Protein AF-A0A2M7FQY6-F1 (afdb_monomer_lite)

pLDDT: mean 83.49, std 8.2, range [61.5, 96.44]

InterPro domains:
  IPR032816 VTT domain [PF09335] (49-136)
  IPR032818 DedA-like [PTHR30353] (12-137)

Foldseek 3Di:
DVVVVVVVCCQQVVLVCLVVCLVPPPVCSLVVLLCLLLCCLQPPVRVNGPNVSVLVSQVVCCVVVSDPPVSNVVSSVVSNVNSPVNNVVCCVPCVVVLVPDPPRPDDPVVVVVVVVVCVVCPPVCLVVLCVDPPSVD

Organism: NCBI:txid1974536

Sequence (137 aa):
MELVRAVFDFILHIDVHLGAIIASYGVLTYGILFVIIFVETGLVFVPFLPGDSLLFAAGAFAALGSLNLWVVIPLMMLAAVLGDTVNYWIGHFFGHKLVQNPHVPINKEHIEETQRFFDKHGGKTIILARFVPIVRT

Structure (mmCIF, N/CA/C/O backbone):
data_AF-A0A2M7FQY6-F1
#
_entry.id   AF-A0A2M7FQY6-F1
#
loop_
_atom_site.group_PDB
_atom_site.id
_atom_site.type_symbol
_atom_site.label_atom_id
_atom_site.label_alt_id
_atom_site.label_comp_id
_atom_site.label_asym_id
_atom_site.label_entity_id
_atom_site.label_seq_id
_atom_site.pdbx_PDB_ins_code
_atom_site.Cartn_x
_atom_site.Cartn_y
_atom_site.Cartn_z
_atom_site.occupancy
_atom_site.B_iso_or_equiv
_atom_site.auth_seq_id
_atom_site.auth_comp_id
_atom_site.auth_asym_id
_atom_site.auth_atom_id
_atom_site.pdbx_PDB_model_num
ATOM 1 N N . MET A 1 1 ? -3.244 -28.404 -4.835 1.00 61.50 1 MET A N 1
ATOM 2 C CA . MET A 1 1 ? -2.086 -28.419 -3.914 1.00 61.50 1 MET A CA 1
ATOM 3 C C . MET A 1 1 ? -0.880 -27.724 -4.544 1.00 61.50 1 MET A C 1
ATOM 5 O O . MET A 1 1 ? -0.421 -26.760 -3.957 1.00 61.50 1 MET A O 1
ATOM 9 N N . GLU A 1 2 ? -0.443 -28.118 -5.747 1.00 72.62 2 GLU A N 1
ATOM 10 C CA . GLU A 1 2 ? 0.652 -27.466 -6.509 1.00 72.62 2 GLU A CA 1
ATOM 11 C C . GLU A 1 2 ? 0.396 -25.975 -6.809 1.00 72.62 2 GLU A C 1
ATOM 13 O O . GLU A 1 2 ? 1.196 -25.125 -6.443 1.00 72.62 2 GLU A O 1
ATOM 18 N N . LEU A 1 3 ? -0.768 -25.638 -7.386 1.00 68.69 3 LEU A N 1
ATOM 19 C CA . LEU A 1 3 ? -1.121 -24.254 -7.743 1.00 68.69 3 LEU A CA 1
ATOM 20 C C . LEU A 1 3 ? -1.160 -23.319 -6.523 1.00 68.69 3 LEU A C 1
ATOM 22 O O . LEU A 1 3 ? -0.702 -22.188 -6.589 1.00 68.69 3 LEU A O 1
ATOM 26 N N . VAL A 1 4 ? -1.693 -23.802 -5.399 1.00 71.50 4 VAL A N 1
ATOM 27 C CA . VAL A 1 4 ? -1.799 -23.011 -4.163 1.00 71.50 4 VAL A CA 1
ATOM 28 C C . VAL A 1 4 ? -0.412 -22.717 -3.600 1.00 71.50 4 VAL A C 1
ATOM 30 O O . VAL A 1 4 ? -0.157 -21.587 -3.210 1.00 71.50 4 VAL A O 1
ATOM 33 N N . ARG A 1 5 ? 0.495 -23.703 -3.612 1.00 74.00 5 ARG A N 1
ATOM 34 C CA . ARG A 1 5 ? 1.889 -23.507 -3.193 1.00 74.00 5 ARG A CA 1
ATOM 35 C C . ARG A 1 5 ? 2.629 -22.553 -4.122 1.00 74.00 5 ARG A C 1
ATOM 37 O O . ARG A 1 5 ? 3.275 -21.644 -3.632 1.00 74.00 5 ARG A O 1
ATOM 44 N N . ALA A 1 6 ? 2.457 -22.698 -5.435 1.00 68.50 6 ALA A N 1
ATOM 45 C CA . ALA A 1 6 ? 3.065 -21.801 -6.413 1.00 68.50 6 ALA A CA 1
ATOM 46 C C . ALA A 1 6 ? 2.585 -20.348 -6.252 1.00 68.50 6 ALA A C 1
ATOM 48 O O . ALA A 1 6 ? 3.388 -19.426 -6.320 1.00 68.50 6 ALA A O 1
ATOM 49 N N . VAL A 1 7 ? 1.289 -20.137 -5.994 1.00 68.00 7 VAL A N 1
ATOM 50 C CA . VAL A 1 7 ? 0.733 -18.805 -5.712 1.00 68.00 7 VAL A CA 1
ATOM 51 C C . VAL A 1 7 ? 1.268 -18.254 -4.390 1.00 68.00 7 VAL A C 1
ATOM 53 O O . VAL A 1 7 ? 1.594 -17.076 -4.317 1.00 68.00 7 VAL A O 1
ATOM 56 N N . PHE A 1 8 ? 1.394 -19.089 -3.358 1.00 73.50 8 PHE A N 1
ATOM 57 C CA . PHE A 1 8 ? 1.909 -18.667 -2.056 1.00 73.50 8 PHE A CA 1
ATOM 58 C C . PHE A 1 8 ? 3.397 -18.290 -2.118 1.00 73.50 8 PHE A C 1
ATOM 60 O O . PHE A 1 8 ? 3.773 -17.224 -1.639 1.00 73.50 8 PHE A O 1
ATOM 67 N N . ASP A 1 9 ? 4.222 -19.104 -2.780 1.00 72.69 9 ASP A N 1
ATOM 68 C CA . ASP A 1 9 ? 5.643 -18.816 -3.007 1.00 72.69 9 ASP A CA 1
ATOM 69 C C . ASP A 1 9 ? 5.827 -17.557 -3.856 1.00 72.69 9 ASP A C 1
ATOM 71 O O . ASP A 1 9 ? 6.661 -16.715 -3.523 1.00 72.69 9 ASP A O 1
ATOM 75 N N . PHE A 1 10 ? 5.016 -17.398 -4.909 1.00 70.38 10 PHE A N 1
ATOM 76 C CA . PHE A 1 10 ? 5.032 -16.212 -5.760 1.00 70.38 10 PHE A CA 1
ATOM 77 C C . PHE A 1 10 ? 4.664 -14.946 -4.987 1.00 70.38 10 PHE A C 1
ATOM 79 O O . PHE A 1 10 ? 5.320 -13.928 -5.172 1.00 70.38 10 PHE A O 1
ATOM 86 N N . ILE A 1 11 ? 3.642 -14.998 -4.123 1.00 69.50 11 ILE A N 1
ATOM 87 C CA . ILE A 1 11 ? 3.231 -13.855 -3.297 1.00 69.50 11 ILE A CA 1
ATOM 88 C C . ILE A 1 11 ? 4.321 -13.499 -2.283 1.00 69.50 11 ILE A C 1
ATOM 90 O O . ILE A 1 11 ? 4.603 -12.319 -2.101 1.00 69.50 11 ILE A O 1
ATOM 94 N N . LEU A 1 12 ? 4.948 -14.491 -1.643 1.00 69.50 12 LEU A N 1
ATOM 95 C CA . LEU A 1 12 ? 5.957 -14.250 -0.608 1.00 69.50 12 LEU A CA 1
ATOM 96 C C . LEU A 1 12 ? 7.317 -13.799 -1.154 1.00 69.50 12 LEU A C 1
ATOM 98 O O . LEU A 1 12 ? 8.013 -13.067 -0.461 1.00 69.50 12 LEU A O 1
ATOM 102 N N . HIS A 1 13 ? 7.684 -14.197 -2.375 1.00 73.50 13 HIS A N 1
ATOM 103 C CA . HIS A 1 13 ? 8.966 -13.852 -3.018 1.00 73.50 13 HIS A CA 1
ATOM 104 C C . HIS A 1 13 ? 8.779 -12.967 -4.253 1.00 7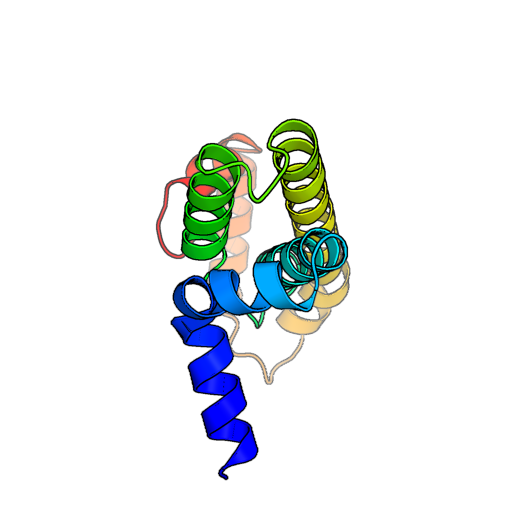3.50 13 HIS A C 1
ATOM 106 O O . HIS A 1 13 ? 9.531 -13.024 -5.233 1.00 73.50 13 HIS A O 1
ATOM 112 N N . ILE A 1 14 ? 7.718 -12.171 -4.246 1.00 70.00 14 ILE A N 1
ATOM 113 C CA . ILE A 1 14 ? 7.341 -11.341 -5.384 1.00 70.00 14 ILE A CA 1
ATOM 114 C C . ILE A 1 14 ? 8.396 -10.272 -5.706 1.00 70.00 14 ILE A C 1
ATOM 116 O O . ILE A 1 14 ? 8.499 -9.848 -6.851 1.00 70.00 14 ILE A O 1
ATOM 120 N N . ASP A 1 15 ? 9.220 -9.884 -4.732 1.00 67.44 15 ASP A N 1
ATOM 121 C CA . ASP A 1 15 ? 10.392 -9.020 -4.881 1.00 67.44 15 ASP A CA 1
ATOM 122 C C . ASP A 1 15 ? 11.471 -9.657 -5.776 1.00 67.44 15 ASP A C 1
ATOM 124 O O . ASP A 1 15 ? 12.039 -8.986 -6.640 1.00 67.44 15 ASP A O 1
ATOM 128 N N . VAL A 1 16 ? 11.688 -10.970 -5.649 1.00 71.25 16 VAL A N 1
ATOM 129 C CA . VAL A 1 16 ? 12.615 -11.746 -6.491 1.00 71.25 16 VAL A CA 1
ATOM 130 C C . VAL A 1 16 ? 12.033 -11.950 -7.891 1.00 71.25 16 VAL A C 1
ATOM 132 O O . VAL A 1 16 ? 12.742 -11.858 -8.897 1.00 71.25 16 VAL A O 1
ATOM 135 N N . HIS A 1 17 ? 10.721 -12.179 -7.981 1.00 75.94 17 HIS A N 1
ATOM 136 C CA . HIS A 1 17 ? 10.024 -12.333 -9.257 1.00 75.94 17 HIS A CA 1
ATOM 137 C C . HIS A 1 17 ? 9.790 -11.008 -9.989 1.00 75.94 17 HIS A C 1
ATOM 139 O O . HIS A 1 17 ? 9.543 -11.023 -11.197 1.00 75.94 17 HIS A O 1
ATOM 145 N N . LEU A 1 18 ? 9.922 -9.865 -9.308 1.00 75.19 18 LEU A N 1
ATOM 146 C CA . LEU A 1 18 ? 9.669 -8.548 -9.885 1.00 75.19 18 LEU A CA 1
ATOM 147 C C . LEU A 1 18 ? 10.549 -8.282 -11.111 1.00 75.19 18 LEU A C 1
ATOM 149 O O . LEU A 1 18 ? 10.060 -7.752 -12.104 1.00 75.19 18 LEU A O 1
ATOM 153 N N . GLY A 1 19 ? 11.808 -8.727 -11.097 1.00 73.56 19 GLY A N 1
ATOM 154 C CA . GLY A 1 19 ? 12.697 -8.614 -12.257 1.00 73.56 19 GLY A CA 1
ATOM 155 C C . GLY A 1 19 ? 12.181 -9.372 -13.487 1.00 73.56 19 GLY A C 1
ATOM 156 O O . GLY A 1 19 ? 12.202 -8.843 -14.599 1.00 73.56 19 GLY A O 1
ATOM 157 N N . ALA A 1 20 ? 11.646 -10.581 -13.293 1.00 76.94 20 ALA A N 1
ATOM 158 C CA . ALA A 1 20 ? 11.037 -11.365 -14.369 1.00 76.94 20 ALA A CA 1
ATOM 159 C C . ALA A 1 20 ? 9.722 -10.741 -14.860 1.00 76.94 20 ALA A C 1
ATOM 161 O O . ALA A 1 20 ? 9.436 -10.766 -16.060 1.00 76.94 20 ALA A O 1
ATOM 162 N N . ILE A 1 21 ? 8.944 -10.144 -13.948 1.00 77.88 21 ILE A N 1
ATOM 163 C CA . ILE A 1 21 ? 7.718 -9.419 -14.288 1.00 77.88 21 ILE A CA 1
ATOM 164 C C . ILE A 1 21 ? 8.061 -8.201 -15.147 1.00 77.88 21 ILE A C 1
ATOM 166 O O . ILE A 1 21 ? 7.486 -8.041 -16.217 1.00 77.88 21 ILE A O 1
ATOM 170 N N . ILE A 1 22 ? 9.044 -7.395 -14.746 1.00 80.56 22 ILE A N 1
ATOM 171 C CA . ILE A 1 22 ? 9.481 -6.220 -15.508 1.00 80.56 22 ILE A CA 1
ATOM 172 C C . ILE A 1 22 ? 9.947 -6.622 -16.910 1.00 80.56 22 ILE A C 1
ATOM 174 O O . ILE A 1 22 ? 9.517 -6.017 -17.893 1.00 80.56 22 ILE A O 1
ATOM 178 N N . ALA A 1 23 ? 10.764 -7.674 -17.010 1.00 76.75 23 ALA A N 1
ATOM 179 C CA . ALA A 1 23 ? 11.276 -8.164 -18.286 1.00 76.75 23 ALA A CA 1
ATOM 180 C C . ALA A 1 23 ? 10.174 -8.702 -19.218 1.00 76.75 23 ALA A C 1
ATOM 182 O O . ALA A 1 23 ? 10.270 -8.540 -20.432 1.00 76.75 23 ALA A O 1
ATOM 183 N N . SER A 1 24 ? 9.128 -9.325 -18.664 1.00 78.81 24 SER A N 1
ATOM 184 C CA . SER A 1 24 ? 8.064 -9.975 -19.449 1.00 78.81 24 SER A CA 1
ATOM 185 C C . SER A 1 24 ? 6.885 -9.051 -19.765 1.00 78.81 24 SER A C 1
ATOM 187 O O . SER A 1 24 ? 6.261 -9.178 -20.814 1.00 78.81 24 SER A O 1
ATOM 189 N N . TYR A 1 25 ? 6.562 -8.131 -18.855 1.00 78.25 25 TYR A N 1
ATOM 190 C CA . TYR A 1 25 ? 5.327 -7.342 -18.876 1.00 78.25 25 TYR A CA 1
ATOM 191 C C . TYR A 1 25 ? 5.563 -5.843 -19.109 1.00 78.25 25 TYR A C 1
ATOM 193 O O . TYR A 1 25 ? 4.617 -5.130 -19.454 1.00 78.25 25 TYR A O 1
ATOM 201 N N . GLY A 1 26 ? 6.796 -5.342 -18.960 1.00 82.12 26 GLY A N 1
ATOM 202 C CA . GLY A 1 26 ? 7.157 -3.954 -19.263 1.00 82.12 26 GLY A CA 1
ATOM 203 C C . GLY A 1 26 ? 6.240 -2.947 -18.563 1.00 82.12 26 GLY A C 1
ATOM 204 O O . GLY A 1 26 ? 6.203 -2.876 -17.335 1.00 82.12 26 GLY A O 1
ATOM 205 N N . VAL A 1 27 ? 5.451 -2.194 -19.339 1.00 84.31 27 VAL A N 1
ATOM 206 C CA . VAL A 1 27 ? 4.497 -1.185 -18.831 1.00 84.31 27 VAL A CA 1
ATOM 207 C C . VAL A 1 27 ? 3.400 -1.791 -17.942 1.00 84.31 27 VAL A C 1
ATOM 209 O O . VAL A 1 27 ? 2.931 -1.137 -17.013 1.00 84.31 27 VAL A O 1
ATOM 212 N N . LEU A 1 28 ? 3.005 -3.048 -18.148 1.00 87.62 28 LEU A N 1
ATOM 213 C CA . LEU A 1 28 ? 1.987 -3.686 -17.302 1.00 87.62 28 LEU A CA 1
ATOM 214 C C . LEU A 1 28 ? 2.465 -3.896 -15.855 1.00 87.62 28 LEU A C 1
ATOM 216 O O . LEU A 1 28 ? 1.635 -3.998 -14.953 1.00 87.62 28 LEU A O 1
ATOM 220 N N . THR A 1 29 ? 3.779 -3.865 -15.606 1.00 89.12 29 THR A N 1
ATOM 221 C CA . THR A 1 29 ? 4.358 -3.938 -14.253 1.00 89.12 29 THR A CA 1
ATOM 222 C C . THR A 1 29 ? 3.798 -2.851 -13.340 1.00 89.12 29 THR A C 1
ATOM 224 O O . THR A 1 29 ? 3.481 -3.128 -12.189 1.00 89.12 29 THR A O 1
ATOM 227 N N . TYR A 1 30 ? 3.598 -1.631 -13.848 1.00 89.44 30 TYR A N 1
ATOM 228 C CA . TYR A 1 30 ? 3.021 -0.536 -13.065 1.00 89.44 30 TYR A CA 1
ATOM 229 C C . TYR A 1 30 ? 1.622 -0.881 -12.538 1.00 89.44 30 TYR A C 1
ATOM 231 O O . TYR A 1 30 ? 1.319 -0.628 -11.375 1.00 89.44 30 TYR A O 1
ATOM 239 N N . GLY A 1 31 ? 0.786 -1.506 -13.373 1.00 90.25 31 GLY A N 1
ATOM 240 C CA . GLY A 1 31 ? -0.550 -1.953 -12.980 1.00 90.25 31 GLY A CA 1
ATOM 241 C C . GLY A 1 31 ? -0.509 -3.096 -11.966 1.00 90.25 31 GLY A C 1
ATOM 242 O O . GLY A 1 31 ? -1.276 -3.089 -11.009 1.00 90.25 31 GLY A O 1
ATOM 243 N N . ILE A 1 32 ? 0.420 -4.040 -12.132 1.00 88.50 32 ILE A N 1
ATOM 244 C CA . ILE A 1 32 ? 0.620 -5.145 -11.183 1.00 88.50 32 ILE A CA 1
ATOM 245 C C . ILE A 1 32 ? 1.028 -4.599 -9.809 1.00 88.50 32 ILE A C 1
ATOM 247 O O . ILE A 1 32 ? 0.399 -4.940 -8.809 1.00 88.50 32 ILE A O 1
ATOM 251 N N . LEU A 1 33 ? 2.018 -3.700 -9.767 1.00 89.69 33 LEU A N 1
ATOM 252 C CA . LEU A 1 33 ? 2.445 -3.019 -8.542 1.00 89.69 33 LEU A CA 1
ATOM 253 C C . LEU A 1 33 ? 1.280 -2.273 -7.884 1.00 89.69 33 LEU A C 1
ATOM 255 O O . LEU A 1 33 ? 1.070 -2.397 -6.682 1.00 89.69 33 LEU A O 1
ATOM 259 N N . PHE A 1 34 ? 0.493 -1.541 -8.678 1.00 92.38 34 PHE A N 1
ATOM 260 C CA . PHE A 1 34 ? -0.668 -0.809 -8.181 1.00 92.38 34 PHE A CA 1
ATOM 261 C C . PHE A 1 34 ? -1.670 -1.748 -7.506 1.00 92.38 34 PHE A C 1
ATOM 263 O O . PHE A 1 34 ? -2.086 -1.481 -6.384 1.00 92.38 34 PHE A O 1
ATOM 270 N N . VAL A 1 35 ? -2.038 -2.851 -8.166 1.00 90.50 35 VAL A N 1
ATOM 271 C CA . VAL A 1 35 ? -3.018 -3.807 -7.635 1.00 90.50 35 VAL A CA 1
ATOM 272 C C . VAL A 1 35 ? -2.518 -4.447 -6.348 1.00 90.50 35 VAL A C 1
ATOM 274 O O . VAL A 1 35 ? -3.293 -4.561 -5.408 1.00 90.50 35 VAL A O 1
ATOM 277 N N . ILE A 1 36 ? -1.243 -4.831 -6.282 1.00 88.62 36 ILE A N 1
ATOM 278 C CA . ILE A 1 36 ? -0.667 -5.444 -5.081 1.00 88.62 36 ILE A CA 1
ATOM 279 C C . ILE A 1 36 ? -0.737 -4.482 -3.893 1.00 88.62 36 ILE A C 1
ATOM 281 O O . ILE A 1 36 ? -1.334 -4.828 -2.877 1.00 88.62 36 ILE A O 1
ATOM 285 N N . ILE A 1 37 ? -0.199 -3.267 -4.044 1.00 90.12 37 ILE A N 1
ATOM 286 C CA . ILE A 1 37 ? -0.183 -2.271 -2.963 1.00 90.12 37 ILE A CA 1
ATOM 287 C C . ILE A 1 37 ? -1.606 -1.875 -2.565 1.00 90.12 37 ILE A C 1
ATOM 289 O O . ILE A 1 37 ? -1.913 -1.761 -1.379 1.00 90.12 37 ILE A O 1
ATOM 293 N N . PHE A 1 38 ? -2.500 -1.707 -3.540 1.00 91.56 38 PHE A N 1
ATOM 294 C CA . PHE A 1 38 ? -3.910 -1.421 -3.287 1.00 91.56 38 PHE A CA 1
ATOM 295 C C . PHE A 1 38 ? -4.603 -2.552 -2.517 1.00 91.56 38 PHE A C 1
ATOM 297 O O . PHE A 1 38 ? -5.391 -2.283 -1.619 1.00 91.56 38 PHE A O 1
ATOM 304 N N . VAL A 1 39 ? -4.333 -3.814 -2.855 1.00 89.38 39 VAL A N 1
ATOM 305 C CA . VAL A 1 39 ? -4.939 -4.976 -2.190 1.00 89.38 39 VAL A CA 1
ATOM 306 C C . VAL A 1 39 ? -4.437 -5.119 -0.757 1.00 89.38 39 VAL A C 1
ATOM 308 O O . VAL A 1 39 ? -5.245 -5.342 0.138 1.00 89.38 39 VAL A O 1
ATOM 311 N N . GLU A 1 40 ? -3.137 -4.963 -0.532 1.00 86.50 40 GLU A N 1
ATOM 312 C CA . GLU A 1 40 ? -2.529 -5.051 0.799 1.00 86.50 40 GLU A CA 1
ATOM 313 C C . GLU A 1 40 ? -3.017 -3.952 1.743 1.00 86.50 40 GLU A C 1
ATOM 315 O O . GLU A 1 40 ? -3.344 -4.227 2.893 1.00 86.50 40 GLU A O 1
ATOM 320 N N . THR A 1 41 ? -3.109 -2.713 1.249 1.00 86.50 41 THR A N 1
ATOM 321 C CA . THR A 1 41 ? -3.588 -1.571 2.048 1.00 86.50 41 THR A CA 1
ATOM 322 C C . THR A 1 41 ? -5.113 -1.521 2.151 1.00 86.50 41 THR A C 1
ATOM 324 O O . THR A 1 41 ? -5.659 -1.087 3.163 1.00 86.50 41 THR A O 1
ATOM 327 N N . GLY A 1 42 ? -5.824 -1.965 1.113 1.00 84.62 42 GLY A N 1
ATOM 328 C CA . GLY A 1 42 ? -7.275 -1.835 1.002 1.00 84.62 42 GLY A CA 1
ATOM 329 C C . GLY A 1 42 ? -8.088 -2.985 1.580 1.00 84.62 42 GLY A C 1
ATOM 330 O O . GLY A 1 42 ? -9.250 -2.777 1.935 1.00 84.62 42 GLY A O 1
ATOM 331 N N . LEU A 1 43 ? -7.526 -4.194 1.677 1.00 83.00 43 LEU A N 1
ATOM 332 C CA . LEU A 1 43 ? -8.244 -5.363 2.183 1.00 83.00 43 LEU A CA 1
ATOM 333 C C . LEU A 1 43 ? -7.765 -5.761 3.582 1.00 83.00 43 LEU A C 1
ATOM 335 O O . LEU A 1 43 ? -6.685 -6.317 3.752 1.00 83.00 43 LEU A O 1
ATOM 339 N N . VAL A 1 44 ? -8.661 -5.617 4.564 1.00 71.31 44 VAL A N 1
ATOM 340 C CA . VAL A 1 44 ? -8.454 -5.958 5.990 1.00 71.31 44 VAL A CA 1
ATOM 341 C C . VAL A 1 44 ? -7.857 -7.360 6.217 1.00 71.31 44 VAL A C 1
ATOM 343 O O . VAL A 1 44 ? -7.114 -7.579 7.168 1.00 71.31 44 VAL A O 1
ATOM 346 N N . PHE A 1 45 ? -8.180 -8.335 5.361 1.00 69.44 45 PHE A N 1
ATOM 347 C CA . PHE A 1 45 ? -7.797 -9.742 5.549 1.00 69.44 45 PHE A CA 1
ATOM 348 C C . PHE A 1 45 ? -6.528 -10.163 4.803 1.00 69.44 45 PHE A C 1
ATOM 350 O O . PHE A 1 45 ? -6.155 -11.336 4.865 1.00 69.44 45 PHE A O 1
ATOM 357 N N . VAL A 1 46 ? -5.874 -9.247 4.083 1.00 74.69 46 VAL A N 1
ATOM 358 C CA . VAL A 1 46 ? -4.739 -9.578 3.210 1.00 74.69 46 VAL A CA 1
ATOM 359 C C . VAL A 1 46 ? -3.433 -8.847 3.595 1.00 74.69 46 VAL A C 1
ATOM 361 O O . VAL A 1 46 ? -2.699 -8.424 2.705 1.00 74.69 46 VAL A O 1
ATOM 364 N N . PRO A 1 47 ? -3.056 -8.744 4.892 1.00 68.69 47 PRO A N 1
ATOM 365 C CA . PRO A 1 47 ? -1.828 -8.052 5.312 1.00 68.69 47 PRO A CA 1
ATOM 366 C C . PRO A 1 47 ? -0.541 -8.856 5.042 1.00 68.69 47 PRO A C 1
ATOM 368 O O . PRO A 1 47 ? 0.533 -8.487 5.503 1.00 68.69 47 PRO A O 1
ATOM 371 N N . PHE A 1 48 ? -0.641 -10.008 4.374 1.00 71.88 48 PHE A N 1
ATOM 372 C CA . PHE A 1 48 ? 0.485 -10.913 4.128 1.00 71.88 48 PHE A CA 1
ATOM 373 C C . PHE A 1 48 ? 1.207 -10.643 2.801 1.00 71.88 48 PHE A C 1
ATOM 375 O O . PHE A 1 48 ? 2.198 -11.314 2.513 1.00 71.88 48 PHE A O 1
ATOM 382 N N . LEU A 1 49 ? 0.711 -9.713 1.975 1.00 79.81 49 LEU A N 1
ATOM 383 C CA . LEU A 1 49 ? 1.421 -9.296 0.766 1.00 79.81 49 LEU A CA 1
ATOM 384 C C . LEU A 1 49 ? 2.644 -8.449 1.165 1.00 79.81 49 LEU A C 1
ATOM 386 O O . LEU A 1 49 ? 2.529 -7.618 2.059 1.00 79.81 49 LEU A O 1
ATOM 390 N N . PRO A 1 50 ? 3.820 -8.655 0.548 1.00 80.00 50 PRO A N 1
ATOM 391 C CA . PRO A 1 50 ? 5.048 -7.964 0.935 1.00 80.00 50 PRO A CA 1
ATOM 392 C C . PRO A 1 50 ? 5.207 -6.616 0.203 1.00 80.00 50 PRO A C 1
ATOM 394 O O . PRO A 1 50 ? 6.151 -6.425 -0.570 1.00 80.00 50 PRO A O 1
ATOM 397 N N . GLY A 1 51 ? 4.299 -5.665 0.423 1.00 83.94 51 GLY A N 1
ATOM 398 C CA . GLY A 1 51 ? 4.288 -4.368 -0.266 1.00 83.94 51 GLY A CA 1
ATOM 399 C C . GLY A 1 51 ? 5.476 -3.492 0.049 1.00 83.94 51 GLY A C 1
ATOM 400 O O . GLY A 1 51 ? 6.052 -2.900 -0.861 1.00 83.94 51 GLY A O 1
ATOM 401 N N . ASP A 1 52 ? 5.894 -3.454 1.314 1.00 84.25 52 ASP A N 1
ATOM 402 C CA . ASP A 1 52 ? 7.087 -2.718 1.744 1.00 84.25 52 ASP A CA 1
ATOM 403 C C . ASP A 1 52 ? 8.331 -3.173 0.948 1.00 84.25 52 ASP A C 1
ATOM 405 O O . ASP A 1 52 ? 9.067 -2.354 0.386 1.00 84.25 52 ASP A O 1
ATOM 409 N N . SER A 1 53 ? 8.532 -4.491 0.825 1.00 86.31 53 SER A N 1
ATOM 410 C CA . SER A 1 53 ? 9.627 -5.071 0.036 1.00 86.31 53 SER A CA 1
ATOM 411 C C . SER A 1 53 ? 9.467 -4.803 -1.463 1.00 86.31 53 SER A C 1
ATOM 413 O O . SER A 1 53 ? 10.450 -4.528 -2.150 1.00 86.31 53 SER A O 1
ATOM 415 N N . LEU A 1 54 ? 8.237 -4.829 -1.983 1.00 87.62 54 LEU A N 1
ATOM 416 C CA . LEU A 1 54 ? 7.930 -4.501 -3.378 1.00 87.62 54 LEU A CA 1
ATOM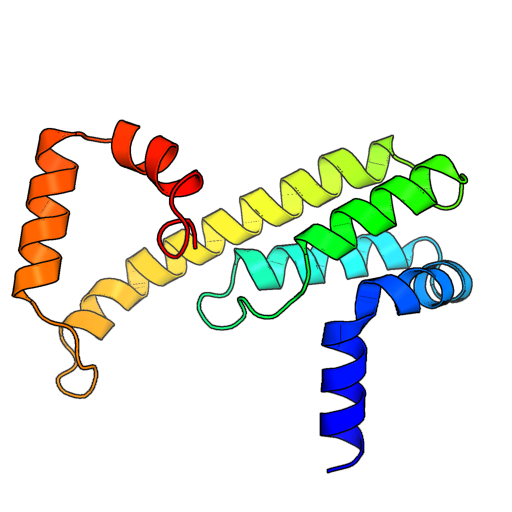 417 C C . LEU A 1 54 ? 8.230 -3.050 -3.730 1.00 87.62 54 LEU A C 1
ATOM 419 O O . LEU A 1 54 ? 8.788 -2.790 -4.793 1.00 87.62 54 LEU A O 1
ATOM 423 N N . LEU A 1 55 ? 7.886 -2.107 -2.853 1.00 89.75 55 LEU A N 1
ATOM 424 C CA . LEU A 1 55 ? 8.207 -0.693 -3.022 1.00 89.75 55 LEU A CA 1
ATOM 425 C C . LEU A 1 55 ? 9.723 -0.487 -3.037 1.00 89.75 55 LEU A C 1
ATOM 427 O O . LEU A 1 55 ? 10.236 0.249 -3.884 1.00 89.75 55 LEU A O 1
ATOM 431 N N . PHE A 1 56 ? 10.446 -1.184 -2.155 1.00 89.12 56 PHE A N 1
ATOM 432 C CA . PHE A 1 56 ? 11.907 -1.173 -2.146 1.00 89.12 56 PHE A CA 1
ATOM 433 C C . PHE A 1 56 ? 12.490 -1.724 -3.457 1.00 89.12 56 PHE A C 1
ATOM 435 O O . PHE A 1 56 ? 13.320 -1.069 -4.093 1.00 89.12 56 PHE A O 1
ATOM 442 N N . ALA A 1 57 ? 12.012 -2.885 -3.910 1.00 89.19 57 ALA A N 1
ATOM 443 C CA . ALA A 1 57 ? 12.444 -3.499 -5.160 1.00 89.19 57 ALA A CA 1
ATOM 444 C C . ALA A 1 57 ? 12.108 -2.617 -6.378 1.00 89.19 57 ALA A C 1
ATOM 446 O O . ALA A 1 57 ? 12.962 -2.399 -7.237 1.00 89.19 57 ALA A O 1
ATOM 447 N N . ALA A 1 58 ? 10.908 -2.033 -6.436 1.00 89.69 58 ALA A N 1
ATOM 448 C CA . ALA A 1 58 ? 10.503 -1.106 -7.491 1.00 89.69 58 ALA A CA 1
ATOM 449 C C . ALA A 1 58 ? 11.406 0.138 -7.538 1.00 89.69 58 ALA A C 1
ATOM 451 O O . ALA A 1 58 ? 11.784 0.579 -8.624 1.00 89.69 58 ALA A O 1
ATOM 452 N N . GLY A 1 59 ? 11.807 0.668 -6.378 1.00 90.06 59 GLY A N 1
ATOM 453 C CA . GLY A 1 59 ? 12.793 1.746 -6.279 1.00 90.06 59 GLY A CA 1
ATOM 454 C C . GLY A 1 59 ? 14.170 1.343 -6.814 1.00 90.06 59 GLY A C 1
ATOM 455 O O . GLY A 1 59 ? 14.772 2.090 -7.588 1.00 90.06 59 GLY A O 1
ATOM 456 N N . ALA A 1 60 ? 14.645 0.141 -6.478 1.00 90.12 60 ALA A N 1
ATOM 457 C CA . ALA A 1 60 ? 15.905 -0.393 -6.994 1.00 90.12 60 ALA A CA 1
ATOM 458 C C . ALA A 1 60 ? 15.875 -0.562 -8.525 1.00 90.12 60 ALA A C 1
ATOM 460 O O . ALA A 1 60 ? 16.783 -0.106 -9.220 1.00 90.12 60 ALA A O 1
ATOM 461 N N . PHE A 1 61 ? 14.803 -1.134 -9.080 1.00 89.19 61 PHE A N 1
ATOM 462 C CA . PHE A 1 61 ? 14.636 -1.268 -10.531 1.00 89.19 61 PHE A CA 1
ATOM 463 C C . PHE A 1 61 ? 14.455 0.076 -11.244 1.00 89.19 61 PHE A C 1
ATOM 465 O O . PHE A 1 61 ? 14.887 0.223 -12.390 1.00 89.19 61 PHE A O 1
ATOM 472 N N . ALA A 1 62 ? 13.865 1.072 -10.579 1.00 90.50 62 ALA A N 1
ATOM 473 C CA . ALA A 1 62 ? 13.806 2.429 -11.107 1.00 90.50 62 ALA A CA 1
ATOM 474 C C . ALA A 1 62 ? 15.202 3.067 -11.194 1.00 90.50 62 ALA A C 1
ATOM 476 O O . ALA A 1 62 ? 15.529 3.688 -12.203 1.00 90.50 62 ALA A O 1
ATOM 477 N N . ALA A 1 63 ? 16.059 2.849 -10.191 1.00 89.75 63 ALA A N 1
ATOM 478 C CA . ALA A 1 63 ? 17.452 3.300 -10.221 1.00 89.75 63 ALA A CA 1
ATOM 479 C C . ALA A 1 63 ? 18.277 2.618 -11.331 1.00 89.75 63 ALA A C 1
ATOM 481 O O . ALA A 1 63 ? 19.160 3.243 -11.913 1.00 89.75 63 ALA A O 1
ATOM 482 N N . LEU A 1 64 ? 17.952 1.365 -11.672 1.00 89.00 64 LEU A N 1
ATOM 483 C CA . LEU A 1 64 ? 18.547 0.625 -12.795 1.00 89.00 64 LEU A CA 1
ATOM 484 C C . LEU A 1 64 ? 17.990 1.039 -14.173 1.00 89.00 64 LEU A C 1
ATOM 486 O O . LEU A 1 64 ? 18.378 0.465 -15.188 1.00 89.00 64 LEU A O 1
ATOM 490 N N . GLY A 1 65 ? 17.061 1.999 -14.233 1.00 86.44 65 GLY A N 1
ATOM 491 C CA . GLY A 1 65 ? 16.438 2.465 -15.477 1.00 86.44 65 GLY A CA 1
ATOM 492 C C . GLY A 1 65 ? 15.378 1.521 -16.053 1.00 86.44 65 GLY A C 1
ATOM 493 O O . GLY A 1 65 ? 14.879 1.759 -17.149 1.00 86.44 65 GLY A O 1
ATOM 494 N N . SER A 1 66 ? 15.011 0.462 -15.327 1.00 86.88 66 SER A N 1
ATOM 495 C CA . SER A 1 66 ? 13.985 -0.500 -15.757 1.00 86.88 66 SER A CA 1
ATOM 496 C C . SER A 1 66 ? 12.560 -0.005 -15.479 1.00 86.88 66 SER A C 1
ATOM 498 O O . SER A 1 66 ? 11.614 -0.425 -16.141 1.00 86.88 66 SER A O 1
ATOM 500 N N . LEU A 1 67 ? 12.403 0.912 -14.517 1.00 88.31 67 LEU A N 1
ATOM 501 C CA . LEU A 1 67 ? 11.152 1.603 -14.207 1.00 88.31 67 LEU A CA 1
ATOM 502 C C . LEU A 1 67 ? 11.372 3.120 -14.179 1.00 88.31 67 LEU A C 1
ATOM 504 O O . LEU A 1 67 ? 12.447 3.614 -13.854 1.00 88.31 67 LEU A O 1
ATOM 508 N N . ASN A 1 68 ? 10.331 3.881 -14.497 1.00 90.69 68 ASN A N 1
ATOM 509 C CA . ASN A 1 68 ? 10.348 5.330 -14.425 1.00 90.69 68 ASN A CA 1
ATOM 510 C C . ASN A 1 68 ? 9.875 5.768 -13.039 1.00 90.69 68 ASN A C 1
ATOM 512 O O . ASN A 1 68 ? 8.690 5.671 -12.713 1.00 90.69 68 ASN A O 1
ATOM 516 N N . LEU A 1 69 ? 10.804 6.292 -12.243 1.00 91.75 69 LEU A N 1
ATOM 517 C CA . LEU A 1 69 ? 10.538 6.762 -10.887 1.00 91.75 69 LEU A CA 1
ATOM 518 C C . LEU A 1 69 ? 9.414 7.812 -10.826 1.00 91.75 69 LEU A C 1
ATOM 520 O O . LEU A 1 69 ? 8.589 7.776 -9.915 1.00 91.75 69 LEU A O 1
ATOM 524 N N . TRP A 1 70 ? 9.330 8.695 -11.826 1.00 93.31 70 TRP A N 1
ATOM 525 C CA . TRP A 1 70 ? 8.293 9.729 -11.921 1.00 93.31 70 TRP A CA 1
ATOM 526 C C . TRP A 1 70 ? 6.890 9.162 -12.138 1.00 93.31 70 TRP A C 1
ATOM 528 O O . TRP A 1 70 ? 5.912 9.859 -11.892 1.00 93.31 70 TRP A O 1
ATOM 538 N N . VAL A 1 7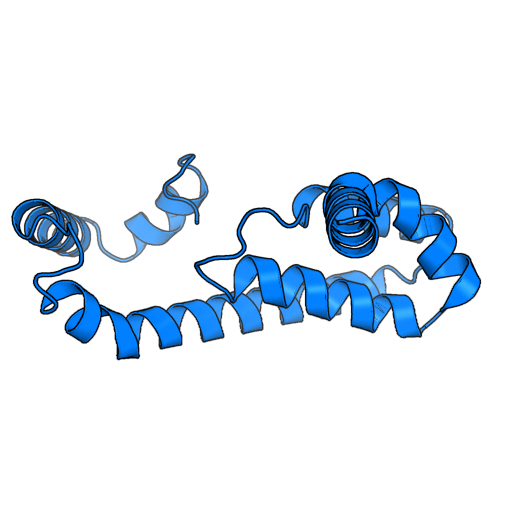1 ? 6.786 7.908 -12.586 1.00 93.25 71 VAL A N 1
ATOM 539 C CA . VAL A 1 71 ? 5.521 7.175 -12.704 1.00 93.25 71 VAL A CA 1
ATOM 540 C C . VAL A 1 71 ? 5.268 6.347 -11.449 1.00 93.25 71 VAL A C 1
ATOM 542 O O . VAL A 1 71 ? 4.163 6.384 -10.917 1.00 93.25 71 VAL A O 1
ATOM 545 N N . VAL A 1 72 ? 6.285 5.635 -10.945 1.00 92.19 72 VAL A N 1
ATOM 546 C CA . VAL A 1 72 ? 6.148 4.775 -9.756 1.00 92.19 72 VAL A CA 1
ATOM 547 C C . VAL A 1 72 ? 5.667 5.577 -8.550 1.00 92.19 72 VAL A C 1
ATOM 549 O O . VAL A 1 72 ? 4.691 5.180 -7.926 1.00 92.19 72 VAL A O 1
ATOM 552 N N . ILE A 1 73 ? 6.295 6.717 -8.239 1.00 93.62 73 ILE A N 1
ATOM 553 C CA . ILE A 1 73 ? 5.958 7.511 -7.046 1.00 93.62 73 ILE A CA 1
ATOM 554 C C . ILE A 1 73 ? 4.466 7.891 -7.002 1.00 93.62 73 ILE A C 1
ATOM 556 O O . ILE A 1 73 ? 3.781 7.461 -6.070 1.00 93.62 73 ILE A O 1
ATOM 560 N N . PRO A 1 74 ? 3.918 8.652 -7.972 1.00 95.62 74 PRO A N 1
ATOM 561 C CA . PRO A 1 74 ? 2.516 9.057 -7.911 1.00 95.62 74 PRO A CA 1
ATOM 562 C C . PRO A 1 74 ? 1.562 7.865 -8.005 1.00 95.62 74 PRO A C 1
ATOM 564 O O . PRO A 1 74 ? 0.503 7.889 -7.382 1.00 95.62 74 PRO A O 1
ATOM 567 N N . LEU A 1 75 ? 1.930 6.809 -8.736 1.00 94.81 75 LEU A N 1
ATOM 568 C CA . LEU A 1 75 ? 1.093 5.622 -8.869 1.00 94.81 75 LEU A CA 1
ATOM 569 C C . LEU A 1 75 ? 0.978 4.843 -7.554 1.00 94.81 75 LEU A C 1
ATOM 571 O O . LEU A 1 75 ? -0.121 4.435 -7.188 1.00 94.81 75 LEU A O 1
ATOM 575 N N . MET A 1 76 ? 2.085 4.657 -6.832 1.00 94.12 76 MET A N 1
ATOM 576 C CA . MET A 1 76 ? 2.081 3.971 -5.536 1.00 94.12 76 MET A CA 1
ATOM 577 C C . MET A 1 76 ? 1.373 4.805 -4.467 1.00 94.12 76 MET A C 1
ATOM 579 O O . MET A 1 76 ? 0.606 4.260 -3.678 1.00 94.12 76 MET A O 1
ATOM 583 N N . MET A 1 77 ? 1.551 6.132 -4.482 1.00 94.50 77 MET A N 1
ATOM 584 C CA . MET A 1 77 ? 0.785 7.029 -3.610 1.00 94.50 77 MET A CA 1
ATOM 585 C C . MET A 1 77 ? -0.718 6.914 -3.874 1.00 94.50 77 MET A C 1
ATOM 587 O O . MET A 1 77 ? -1.501 6.825 -2.932 1.00 94.50 77 MET A O 1
ATOM 591 N N . LEU A 1 78 ? -1.126 6.881 -5.145 1.00 96.44 78 LEU A N 1
ATOM 592 C CA . LEU A 1 78 ? -2.528 6.716 -5.516 1.00 96.44 78 LEU A CA 1
ATOM 593 C C . LEU A 1 78 ? -3.073 5.355 -5.064 1.00 96.44 78 LEU A C 1
ATOM 595 O O . LEU A 1 78 ? -4.169 5.304 -4.512 1.00 96.44 78 LEU A O 1
ATOM 599 N N . ALA A 1 79 ? -2.308 4.275 -5.255 1.00 94.06 79 ALA A N 1
ATOM 600 C CA . ALA A 1 79 ? -2.678 2.935 -4.801 1.00 94.06 79 ALA A CA 1
ATOM 601 C C . ALA A 1 79 ? -2.929 2.905 -3.289 1.00 94.06 79 ALA A C 1
ATOM 603 O O . ALA A 1 79 ? -3.984 2.446 -2.860 1.00 94.06 79 ALA A O 1
ATOM 604 N N . ALA A 1 80 ? -2.003 3.461 -2.502 1.00 91.50 80 ALA A N 1
ATOM 605 C CA . ALA A 1 80 ? -2.101 3.501 -1.046 1.00 91.50 80 ALA A CA 1
ATOM 606 C C . ALA A 1 80 ? -3.281 4.356 -0.561 1.00 91.50 80 ALA A C 1
ATOM 608 O O . ALA A 1 80 ? -4.040 3.928 0.300 1.00 91.50 80 ALA A O 1
ATOM 609 N N . VAL A 1 81 ? -3.491 5.546 -1.139 1.00 93.69 81 VAL A N 1
ATOM 610 C CA . VAL A 1 81 ? -4.613 6.422 -0.754 1.00 93.69 81 VAL A CA 1
ATOM 611 C C . VAL A 1 81 ? -5.959 5.780 -1.088 1.00 93.69 81 VAL A C 1
ATOM 613 O O . VAL A 1 81 ? -6.892 5.844 -0.285 1.00 93.69 81 VAL A O 1
ATOM 616 N N . LEU A 1 82 ? -6.080 5.159 -2.263 1.00 95.31 82 LEU A N 1
ATOM 617 C CA . LEU A 1 82 ? -7.303 4.459 -2.650 1.00 95.31 82 LEU A CA 1
ATOM 618 C C . LEU A 1 82 ? -7.534 3.216 -1.789 1.00 95.31 82 LEU A C 1
ATOM 620 O O . LEU A 1 82 ? -8.673 2.978 -1.391 1.00 95.31 82 LEU A O 1
ATOM 624 N N . GLY A 1 83 ?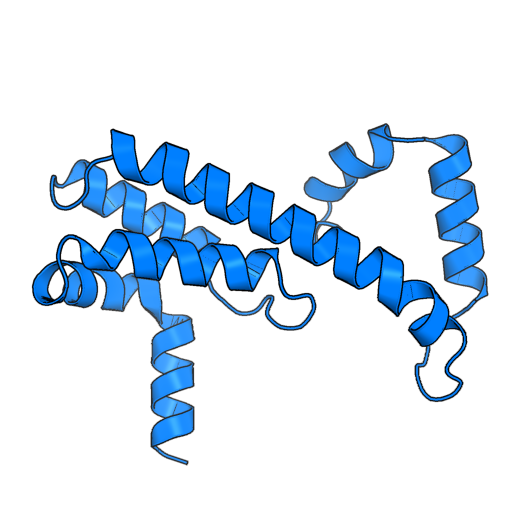 -6.476 2.470 -1.468 1.00 91.69 83 GLY A N 1
ATOM 625 C CA . GLY A 1 83 ? -6.523 1.338 -0.548 1.00 91.69 83 GLY A CA 1
ATOM 626 C C . GLY A 1 83 ? -7.019 1.764 0.831 1.00 91.69 83 GLY A C 1
ATOM 627 O O . GLY A 1 83 ? -8.080 1.312 1.253 1.00 91.69 83 GLY A O 1
ATOM 628 N N . ASP A 1 84 ? -6.356 2.730 1.473 1.00 90.00 84 ASP A N 1
ATOM 629 C CA . ASP A 1 84 ? -6.756 3.286 2.777 1.00 90.00 84 ASP A CA 1
ATOM 630 C C . ASP A 1 84 ? -8.217 3.772 2.771 1.00 90.00 84 ASP A C 1
ATOM 632 O O . ASP A 1 84 ? -8.967 3.563 3.728 1.00 90.00 84 ASP A O 1
ATOM 636 N N . THR A 1 85 ? -8.654 4.395 1.671 1.00 92.25 85 THR A N 1
ATOM 637 C CA . THR A 1 85 ? -10.038 4.861 1.512 1.00 92.25 85 THR A CA 1
ATOM 638 C C . THR A 1 85 ? -11.018 3.688 1.478 1.00 92.25 85 THR A C 1
ATOM 640 O O . THR A 1 85 ? -12.039 3.716 2.164 1.00 92.25 85 THR A O 1
ATOM 643 N N . VAL A 1 86 ? -10.725 2.644 0.701 1.00 92.06 86 VAL A N 1
ATOM 644 C CA . VAL A 1 86 ? -11.556 1.433 0.638 1.00 92.06 86 VAL A CA 1
ATOM 645 C C . VAL A 1 86 ? -11.585 0.728 1.991 1.00 92.06 86 VAL A C 1
ATOM 647 O O . VAL A 1 86 ? -12.668 0.369 2.454 1.00 92.06 86 VAL A O 1
ATOM 650 N N . ASN A 1 87 ? -10.439 0.615 2.660 1.00 89.56 87 ASN A N 1
ATOM 651 C CA . ASN A 1 87 ? -10.329 0.034 3.992 1.00 89.56 87 ASN A CA 1
ATOM 652 C C . ASN A 1 87 ? -11.215 0.784 5.004 1.00 89.56 87 ASN A C 1
ATOM 654 O O . ASN A 1 87 ? -12.013 0.175 5.722 1.00 89.56 87 ASN A O 1
ATOM 658 N N . TYR A 1 88 ? -11.173 2.121 4.987 1.00 89.19 88 TYR A N 1
ATOM 659 C CA . TYR A 1 88 ? -12.043 2.960 5.812 1.00 89.19 88 TYR A CA 1
ATOM 660 C C . TYR A 1 88 ? -13.526 2.678 5.560 1.00 89.19 88 TYR A C 1
ATOM 662 O O . TYR A 1 88 ? -14.291 2.487 6.506 1.00 89.19 88 TYR A O 1
ATOM 670 N N . TRP A 1 89 ? -13.948 2.623 4.295 1.00 90.44 89 TRP A N 1
ATOM 671 C CA . TRP A 1 89 ? -15.348 2.367 3.961 1.00 90.44 89 TRP A CA 1
ATOM 672 C C . TRP A 1 89 ? -15.795 0.961 4.361 1.00 90.44 89 TRP A C 1
ATOM 674 O O . TRP A 1 89 ? -16.913 0.799 4.854 1.00 90.44 89 TRP A O 1
ATOM 684 N N . ILE A 1 90 ? -14.930 -0.046 4.218 1.00 88.12 90 ILE A N 1
ATOM 685 C CA . ILE A 1 90 ? -15.199 -1.399 4.715 1.00 88.12 90 ILE A CA 1
ATOM 686 C C . ILE A 1 90 ? -15.438 -1.348 6.230 1.00 88.12 90 ILE A C 1
ATOM 688 O O . ILE A 1 90 ? -16.472 -1.826 6.700 1.00 88.12 90 ILE A O 1
ATOM 692 N N . GLY A 1 91 ? -14.553 -0.704 6.993 1.00 86.44 91 GLY A N 1
ATOM 693 C CA . GLY A 1 91 ? -14.730 -0.518 8.435 1.00 86.44 91 GLY A CA 1
ATOM 694 C C . GLY A 1 91 ? -16.006 0.253 8.793 1.00 86.44 91 GLY A C 1
ATOM 695 O O . GLY A 1 91 ? -16.739 -0.145 9.697 1.00 86.44 91 GLY A O 1
ATOM 696 N N . HIS A 1 92 ? -16.329 1.310 8.047 1.00 86.81 92 HIS A N 1
ATOM 697 C CA . HIS A 1 92 ? -17.507 2.145 8.277 1.00 86.81 92 HIS A CA 1
ATOM 698 C C . HIS A 1 92 ? -18.824 1.381 8.069 1.00 86.81 92 HIS A C 1
ATOM 700 O O . HIS A 1 92 ? -19.723 1.449 8.908 1.00 86.81 92 HIS A O 1
ATOM 706 N N . PHE A 1 93 ? -18.943 0.621 6.976 1.00 86.44 93 PHE A N 1
ATOM 707 C CA . PHE A 1 93 ? -20.177 -0.101 6.652 1.00 86.44 93 PHE A CA 1
ATOM 708 C C . PHE A 1 93 ? -20.314 -1.434 7.391 1.00 86.44 93 PHE A C 1
ATOM 710 O O . PHE A 1 93 ? -21.418 -1.804 7.803 1.00 86.44 93 PHE A O 1
ATOM 717 N N . PHE A 1 94 ? -19.217 -2.178 7.552 1.00 84.50 94 PHE A N 1
ATOM 718 C CA . PHE A 1 94 ? -19.247 -3.512 8.153 1.00 84.50 94 PHE A CA 1
ATOM 719 C C . PHE A 1 94 ? -18.953 -3.503 9.654 1.00 84.50 94 PHE A C 1
ATOM 721 O O . PHE A 1 94 ? -19.375 -4.435 10.337 1.00 84.50 94 PHE A O 1
ATOM 728 N N . GLY A 1 95 ? -18.321 -2.457 10.195 1.00 79.50 95 GLY A N 1
ATOM 729 C CA . GLY A 1 95 ? -17.905 -2.392 11.598 1.00 79.50 95 GLY A CA 1
ATOM 730 C C . GLY A 1 95 ? -19.059 -2.600 12.575 1.00 79.50 95 GLY A C 1
ATOM 731 O O . GLY A 1 95 ? -18.986 -3.470 13.440 1.00 79.50 95 GLY A O 1
ATOM 732 N N . HIS A 1 96 ? -20.180 -1.894 12.395 1.00 77.75 96 HIS A N 1
ATOM 733 C CA . HIS A 1 96 ? -21.324 -2.046 13.300 1.00 77.75 96 HIS A CA 1
ATOM 734 C C . HIS A 1 96 ? -21.967 -3.440 13.213 1.00 77.75 96 HIS A C 1
ATOM 736 O O . HIS A 1 96 ? -22.324 -4.024 14.235 1.00 77.75 96 HIS A O 1
ATOM 742 N N . LYS A 1 97 ? -22.056 -4.014 12.004 1.00 79.00 97 LYS A N 1
ATOM 743 C CA . LYS A 1 97 ? -22.573 -5.378 11.803 1.00 79.00 97 LYS A CA 1
ATOM 744 C C . LYS A 1 97 ? -21.664 -6.434 12.427 1.00 79.00 97 LYS A C 1
ATOM 746 O O . LYS A 1 97 ? -22.167 -7.419 12.956 1.00 79.00 97 LYS A O 1
ATOM 751 N N . LEU A 1 98 ? -20.347 -6.233 12.378 1.00 76.94 98 LEU A N 1
ATOM 752 C CA . LEU A 1 98 ? -19.369 -7.154 12.950 1.00 76.94 98 LEU A CA 1
ATOM 753 C C . LEU A 1 98 ? -19.435 -7.152 14.484 1.00 76.94 98 LEU A C 1
ATOM 755 O O . LEU A 1 98 ? -19.447 -8.215 15.091 1.00 76.94 98 LEU A O 1
ATOM 759 N N . VAL A 1 99 ? -19.570 -5.969 15.094 1.00 78.12 99 VAL A N 1
ATOM 760 C CA . VAL A 1 99 ? -19.694 -5.789 16.555 1.00 78.12 99 VAL A CA 1
ATOM 761 C C . VAL A 1 99 ? -21.006 -6.352 17.109 1.00 78.12 99 VAL A C 1
ATOM 763 O O . VAL A 1 99 ? -21.049 -6.842 18.236 1.00 78.12 99 VAL A O 1
ATOM 766 N N . GLN A 1 100 ? -22.090 -6.287 16.336 1.00 78.00 100 GLN A N 1
ATOM 767 C CA . GLN A 1 100 ? -23.380 -6.857 16.733 1.00 78.00 100 GLN A CA 1
ATOM 768 C C . GLN A 1 100 ? -23.465 -8.375 16.535 1.00 78.00 100 GLN A C 1
ATOM 770 O O . GLN A 1 100 ? -24.375 -9.000 17.078 1.00 78.00 100 GLN A O 1
ATOM 775 N N . ASN A 1 101 ? -22.558 -8.975 15.759 1.00 77.44 101 ASN A N 1
ATOM 776 C CA . ASN A 1 101 ? -22.610 -10.394 15.441 1.00 77.44 101 ASN A CA 1
ATOM 777 C C . ASN A 1 101 ? -22.072 -11.240 16.615 1.00 77.44 101 ASN A C 1
ATOM 779 O O . ASN A 1 101 ? -20.875 -11.188 16.894 1.00 77.44 101 ASN A O 1
ATOM 783 N N . PRO A 1 102 ? -22.905 -12.075 17.268 1.00 70.88 102 PRO A N 1
ATOM 784 C CA . PRO A 1 102 ? -22.484 -12.888 18.412 1.00 70.88 102 PRO A CA 1
ATOM 785 C C . PRO A 1 102 ? -21.457 -13.976 18.059 1.00 70.88 102 PRO A C 1
ATOM 787 O O . PRO A 1 102 ? -20.858 -14.559 18.958 1.00 70.88 102 PRO A O 1
ATOM 790 N N . HIS A 1 103 ? -21.239 -14.258 16.771 1.00 76.56 103 HIS A N 1
ATOM 791 C CA . HIS A 1 103 ? -20.231 -15.217 16.313 1.00 76.56 103 HIS A CA 1
ATOM 792 C C . HIS A 1 103 ? -18.819 -14.632 16.193 1.00 76.56 103 HIS A C 1
ATOM 794 O O . HIS A 1 103 ? -17.872 -15.395 16.012 1.00 76.56 103 HIS A O 1
ATOM 800 N N . VAL A 1 104 ? -18.657 -13.307 16.277 1.00 74.38 104 VAL A N 1
ATOM 801 C CA . VAL A 1 104 ? -17.336 -12.670 16.231 1.00 74.38 104 VAL A CA 1
ATOM 802 C C . VAL A 1 104 ? -16.918 -12.333 17.665 1.00 74.38 104 VAL A C 1
ATOM 804 O O . VAL A 1 104 ? -17.653 -11.623 18.351 1.00 74.38 104 VAL A O 1
ATOM 807 N N . PRO A 1 105 ? -15.764 -12.825 18.154 1.00 73.50 105 PRO A N 1
ATOM 808 C CA . PRO A 1 105 ? -15.329 -12.626 19.535 1.00 73.50 105 PRO A CA 1
ATOM 809 C C . PRO A 1 105 ? -14.778 -11.206 19.745 1.00 73.50 105 PRO A C 1
ATOM 811 O O . PRO A 1 105 ? -13.585 -11.013 19.964 1.00 73.50 105 PRO A O 1
ATOM 814 N N . ILE A 1 106 ? -15.641 -10.193 19.649 1.00 78.38 106 ILE A N 1
ATOM 815 C CA . ILE A 1 106 ? -15.275 -8.795 19.890 1.00 78.38 106 ILE A CA 1
ATOM 816 C C . ILE A 1 106 ? -15.691 -8.414 21.310 1.00 78.38 106 ILE A C 1
ATOM 818 O O . ILE A 1 106 ? -16.875 -8.438 21.651 1.00 78.38 106 ILE A O 1
ATOM 822 N N . ASN A 1 107 ? -14.717 -8.040 22.143 1.00 79.75 107 ASN A N 1
ATOM 823 C CA . ASN A 1 107 ? -14.999 -7.548 23.486 1.00 79.75 107 ASN A CA 1
ATOM 824 C C . ASN A 1 107 ? -15.546 -6.115 23.413 1.00 79.75 107 ASN A C 1
ATOM 826 O O . ASN A 1 107 ? -14.836 -5.194 23.009 1.00 79.75 107 ASN A O 1
ATOM 830 N N . LYS A 1 108 ? -16.807 -5.924 23.813 1.00 81.25 108 LYS A N 1
ATOM 831 C CA . LYS A 1 108 ? -17.466 -4.608 23.813 1.00 81.25 108 LYS A CA 1
ATOM 832 C C . LYS A 1 108 ? -16.743 -3.600 24.706 1.00 81.25 108 LYS A C 1
ATOM 834 O O . LYS A 1 108 ? -16.676 -2.430 24.349 1.00 81.25 108 LYS A O 1
ATOM 839 N N . GLU A 1 109 ? -16.146 -4.062 25.802 1.00 84.94 109 GLU A N 1
ATOM 840 C CA . GLU A 1 109 ? -15.386 -3.215 26.724 1.00 84.94 109 GLU A CA 1
ATOM 841 C C . GLU A 1 109 ? -14.177 -2.567 26.030 1.00 84.94 109 GLU A C 1
ATOM 843 O O . GLU A 1 109 ? -13.987 -1.359 26.127 1.00 84.94 109 GLU A O 1
ATOM 848 N N . HIS A 1 110 ? -13.440 -3.321 25.203 1.00 85.31 110 HIS A N 1
ATOM 849 C CA . HIS A 1 110 ? -12.305 -2.779 24.442 1.00 85.31 110 HIS A CA 1
ATOM 850 C C . HIS A 1 110 ? -12.740 -1.736 23.399 1.00 85.31 110 HIS A C 1
ATOM 852 O O . HIS A 1 110 ? -11.994 -0.797 23.114 1.00 85.31 110 HIS A O 1
ATOM 858 N N . ILE A 1 111 ? -13.940 -1.873 22.819 1.00 84.75 111 ILE A N 1
ATOM 859 C CA . ILE A 1 111 ? -14.487 -0.863 21.898 1.00 84.75 111 ILE A CA 1
ATOM 860 C C . ILE A 1 111 ? -14.774 0.431 22.659 1.00 84.75 111 ILE A C 1
ATOM 862 O O . ILE A 1 111 ? -14.406 1.508 22.195 1.00 84.75 111 ILE A O 1
ATOM 866 N N . GLU A 1 112 ? -15.412 0.338 23.826 1.00 87.38 112 GLU A N 1
ATOM 867 C CA . GLU A 1 112 ? -15.720 1.505 24.655 1.00 87.38 112 GLU A CA 1
ATOM 868 C C . GLU A 1 112 ? -14.449 2.205 25.152 1.00 87.38 112 GLU A C 1
ATOM 870 O O . GLU A 1 112 ? -14.368 3.435 25.116 1.00 87.38 112 GLU A O 1
ATOM 875 N N . GLU A 1 113 ? -13.431 1.447 25.562 1.00 88.62 113 GLU A N 1
ATOM 876 C CA . GLU A 1 113 ? -12.113 1.985 25.913 1.00 88.62 113 GLU A CA 1
ATOM 877 C C . GLU A 1 113 ? -11.452 2.695 24.732 1.00 88.62 113 GLU A C 1
ATOM 879 O O . GLU A 1 113 ? -10.953 3.815 24.880 1.00 88.62 113 GLU A O 1
ATOM 884 N N . THR A 1 114 ? -11.501 2.081 23.547 1.00 87.50 114 THR A N 1
ATOM 885 C CA . THR A 1 114 ? -10.976 2.674 22.313 1.00 87.50 114 THR A CA 1
ATOM 886 C C . THR A 1 114 ? -11.698 3.985 22.006 1.00 87.50 114 THR A C 1
ATOM 888 O O . THR A 1 114 ? -11.043 4.997 21.759 1.00 87.50 114 THR A O 1
ATOM 891 N N . GLN A 1 115 ? -13.029 4.020 22.113 1.00 87.62 115 GLN A N 1
ATOM 892 C CA . GLN A 1 115 ? -13.816 5.236 21.902 1.00 87.62 115 GLN A CA 1
ATOM 893 C C . GLN A 1 115 ? -13.408 6.346 22.879 1.00 87.62 115 GLN A C 1
ATOM 895 O O . GLN A 1 115 ? -13.090 7.451 22.447 1.00 87.62 115 GLN A O 1
ATOM 900 N N . ARG A 1 116 ? -13.309 6.046 24.181 1.00 92.56 116 ARG A N 1
ATOM 901 C CA . ARG A 1 116 ? -12.856 7.021 25.192 1.00 92.56 116 ARG A CA 1
ATOM 902 C C . ARG A 1 116 ? -11.443 7.531 24.909 1.00 92.56 116 ARG A C 1
ATOM 904 O O . ARG A 1 116 ? -11.144 8.703 25.149 1.00 92.56 116 ARG A O 1
ATOM 911 N N . PHE A 1 117 ? -10.559 6.668 24.407 1.00 90.00 117 PHE A N 1
ATOM 912 C CA . PHE A 1 117 ? -9.203 7.055 24.030 1.00 90.00 117 PHE A CA 1
ATOM 913 C C . PHE A 1 117 ? -9.199 8.035 22.849 1.00 90.00 117 PHE A C 1
ATOM 915 O O . PHE A 1 117 ? -8.483 9.043 22.898 1.00 90.00 117 PHE A O 1
ATOM 922 N N . PHE A 1 118 ? -10.013 7.768 21.821 1.00 89.69 118 PHE A N 1
ATOM 923 C CA . PHE A 1 118 ? -10.190 8.650 20.667 1.00 89.69 118 PHE A CA 1
ATOM 924 C C . PHE A 1 118 ? -10.867 9.972 21.039 1.00 89.69 118 PHE A C 1
ATOM 926 O O . PHE A 1 118 ? -10.404 11.014 20.584 1.00 89.69 118 PHE A O 1
ATOM 933 N N . ASP A 1 119 ? -11.868 9.971 21.919 1.00 91.69 119 ASP A N 1
ATOM 934 C CA . ASP A 1 119 ? -12.518 11.199 22.397 1.00 91.69 119 ASP A CA 1
ATOM 935 C C . ASP A 1 119 ? -11.528 12.108 23.151 1.00 91.69 119 ASP A C 1
ATOM 937 O O . ASP A 1 119 ? -11.587 13.334 23.051 1.00 91.69 119 ASP A O 1
ATOM 941 N N . LYS A 1 120 ? -10.569 11.514 23.877 1.00 93.25 120 LYS A N 1
ATOM 942 C CA . LYS A 1 120 ? -9.556 12.246 24.652 1.00 93.25 120 LYS A CA 1
ATOM 943 C C . LYS A 1 120 ? -8.397 12.792 23.807 1.00 93.25 120 LYS A C 1
ATOM 945 O O . LYS A 1 120 ? -7.912 13.888 24.085 1.00 93.25 120 LYS A O 1
ATOM 950 N N . HIS A 1 121 ? -7.907 12.033 22.824 1.00 89.81 121 HIS A N 1
ATOM 951 C CA . HIS A 1 121 ? -6.681 12.369 22.075 1.00 89.81 121 HIS A CA 1
ATOM 952 C C . HIS A 1 121 ? -6.935 12.789 20.615 1.00 89.81 121 HIS A C 1
ATOM 954 O O . HIS A 1 121 ? -6.053 13.372 19.972 1.00 89.81 121 HIS A O 1
ATOM 960 N N . GLY A 1 122 ? -8.142 12.547 20.101 1.00 88.31 122 GLY A N 1
ATOM 961 C CA . GLY A 1 122 ? -8.593 12.944 18.772 1.00 88.31 122 GLY A CA 1
ATOM 962 C C . GLY A 1 122 ? -7.731 12.386 17.638 1.00 88.31 122 GLY A C 1
ATOM 963 O O . GLY A 1 122 ? -7.125 11.319 17.734 1.00 88.31 122 GLY A O 1
ATOM 964 N N . GLY A 1 123 ? -7.636 13.145 16.543 1.00 85.81 123 GLY A N 1
ATOM 965 C CA . GLY A 1 123 ? -6.917 12.730 15.331 1.00 85.81 123 GLY A CA 1
ATOM 966 C C . GLY A 1 123 ? -5.410 12.492 15.507 1.00 85.81 123 GLY A C 1
ATOM 967 O O . GLY A 1 123 ? -4.806 11.812 14.681 1.00 85.81 123 GLY A O 1
ATOM 968 N N . LYS A 1 124 ? -4.788 12.980 16.593 1.00 89.56 124 LYS A N 1
ATOM 969 C CA . LYS A 1 124 ? -3.363 12.719 16.883 1.00 89.56 124 LYS A CA 1
ATOM 970 C C . LYS A 1 124 ? -3.095 11.231 17.107 1.00 89.56 124 LYS A C 1
ATOM 972 O O . LYS A 1 124 ? -2.022 10.751 16.751 1.00 89.56 124 LYS A O 1
ATOM 977 N N . THR A 1 125 ? -4.082 10.503 17.629 1.00 88.62 125 THR A N 1
ATOM 978 C CA . THR A 1 125 ? -4.025 9.048 17.794 1.00 88.62 125 THR A CA 1
ATOM 979 C C . THR A 1 125 ? -3.769 8.336 16.474 1.00 88.62 125 THR A C 1
ATOM 981 O O . THR A 1 125 ? -2.947 7.432 16.434 1.00 88.62 125 THR A O 1
ATOM 984 N N . ILE A 1 126 ? -4.406 8.774 15.384 1.00 86.06 126 ILE A N 1
ATOM 985 C CA . ILE A 1 126 ? -4.272 8.142 14.062 1.00 86.06 126 ILE A CA 1
ATOM 986 C C . ILE A 1 126 ? -2.836 8.278 13.545 1.00 86.06 126 ILE A C 1
ATOM 988 O O . ILE A 1 126 ? -2.263 7.332 13.011 1.00 86.06 126 ILE A O 1
ATOM 992 N N . ILE A 1 127 ? -2.226 9.448 13.749 1.00 86.88 127 ILE A N 1
ATOM 993 C CA . ILE A 1 127 ? -0.843 9.702 13.329 1.00 86.88 127 ILE A CA 1
ATOM 994 C C . ILE A 1 127 ? 0.129 8.844 14.146 1.00 86.88 127 ILE A C 1
ATOM 996 O O . ILE A 1 127 ? 1.042 8.248 13.584 1.00 86.88 127 ILE A O 1
ATOM 1000 N N . LEU A 1 128 ? -0.076 8.756 15.464 1.00 88.50 128 LEU A N 1
ATOM 1001 C CA . LEU A 1 128 ? 0.783 7.969 16.352 1.00 88.50 128 LEU A CA 1
ATOM 1002 C C . LEU A 1 128 ? 0.618 6.457 16.146 1.00 88.50 128 LEU A C 1
ATOM 1004 O O . LEU A 1 128 ? 1.610 5.734 16.202 1.00 88.50 128 LEU A O 1
ATOM 1008 N N . ALA A 1 129 ? -0.595 5.984 15.851 1.00 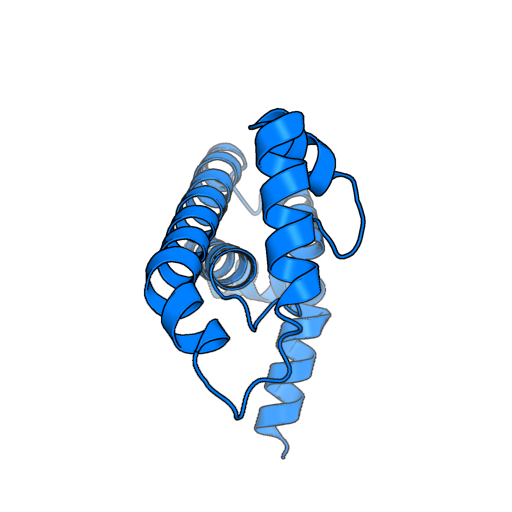86.62 129 ALA A N 1
ATOM 1009 C CA . ALA A 1 129 ? -0.897 4.576 15.594 1.00 86.62 129 ALA A CA 1
ATOM 1010 C C . ALA A 1 129 ? -0.047 3.987 14.458 1.00 86.62 129 ALA A C 1
ATOM 1012 O O . ALA A 1 129 ? 0.385 2.842 14.552 1.00 86.62 129 ALA A O 1
ATOM 1013 N N . ARG A 1 130 ? 0.293 4.787 13.437 1.00 84.88 130 ARG A N 1
ATOM 1014 C CA . ARG A 1 130 ? 1.170 4.368 12.328 1.00 84.88 130 ARG A CA 1
ATOM 1015 C C . ARG A 1 130 ? 2.583 3.961 12.757 1.00 84.88 130 ARG A C 1
ATOM 1017 O O . ARG A 1 130 ? 3.238 3.215 12.035 1.00 84.88 130 ARG A O 1
ATOM 1024 N N . PHE A 1 131 ? 3.048 4.417 13.918 1.00 85.75 131 PHE A N 1
ATOM 1025 C CA . PHE A 1 131 ? 4.364 4.071 14.462 1.00 85.75 131 PHE A CA 1
ATOM 1026 C C . PHE A 1 131 ? 4.318 2.904 15.453 1.00 85.75 131 PHE A C 1
ATOM 1028 O O . PHE A 1 131 ? 5.369 2.426 15.87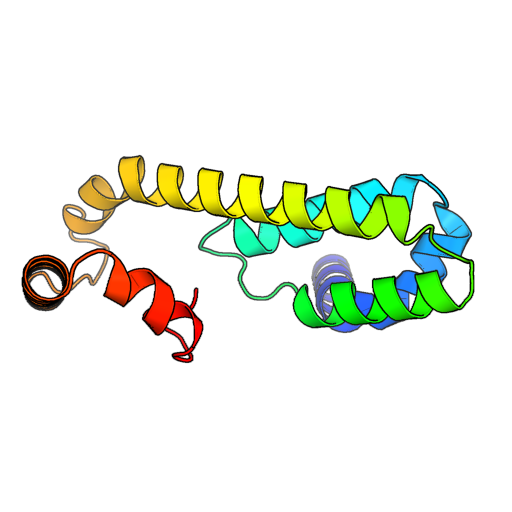8 1.00 85.75 131 PHE A O 1
ATOM 1035 N N . VAL A 1 132 ? 3.124 2.438 15.829 1.00 85.31 132 VAL A N 1
ATOM 1036 C CA . VAL A 1 132 ? 2.948 1.338 16.777 1.00 85.31 132 VAL A CA 1
ATOM 1037 C C . VAL A 1 132 ? 2.764 0.035 15.990 1.00 85.31 132 VAL A C 1
ATOM 1039 O O . VAL A 1 132 ? 1.804 -0.090 15.224 1.00 85.31 132 VAL A O 1
ATOM 1042 N N . PRO A 1 133 ? 3.659 -0.959 16.152 1.00 74.62 133 PRO A N 1
ATOM 1043 C CA . PRO A 1 133 ? 3.495 -2.268 15.525 1.00 74.62 133 PRO A CA 1
ATOM 1044 C C . PRO A 1 133 ? 2.135 -2.884 15.874 1.00 74.62 133 PRO A C 1
ATOM 1046 O O . PRO A 1 133 ? 1.627 -2.659 16.971 1.00 74.62 133 PRO A O 1
ATOM 1049 N N . ILE A 1 134 ? 1.555 -3.670 14.961 1.00 72.19 134 ILE A N 1
ATOM 1050 C CA . ILE A 1 134 ? 0.220 -4.301 15.077 1.00 72.19 134 ILE A CA 1
ATOM 1051 C C . ILE A 1 134 ? -0.948 -3.302 14.982 1.00 72.19 134 ILE A C 1
ATOM 1053 O O . ILE A 1 134 ? -1.933 -3.608 14.330 1.00 72.19 134 ILE A O 1
ATOM 1057 N N . VAL A 1 135 ? -0.832 -2.106 15.565 1.00 74.94 135 VAL A N 1
ATOM 1058 C CA . VAL A 1 135 ? -1.877 -1.060 15.531 1.00 74.94 135 VAL A CA 1
ATOM 1059 C C . VAL A 1 135 ? -1.841 -0.246 14.231 1.00 74.94 135 VAL A C 1
ATOM 1061 O O . VAL A 1 135 ? -2.822 0.389 13.858 1.00 74.94 135 VAL A O 1
ATOM 1064 N N . ARG A 1 136 ? -0.703 -0.257 13.525 1.00 72.06 136 ARG A N 1
ATOM 1065 C CA . ARG A 1 136 ? -0.507 0.464 12.257 1.00 72.06 136 ARG A CA 1
ATOM 1066 C C . ARG A 1 136 ? -1.347 -0.050 11.074 1.00 72.06 136 ARG A C 1
ATOM 1068 O O . ARG A 1 136 ? -1.288 0.582 10.024 1.00 72.06 136 ARG A O 1
ATOM 1075 N N . THR A 1 137 ? -2.003 -1.209 11.201 1.00 64.12 137 THR A N 1
ATOM 1076 C CA . THR A 1 137 ? -2.751 -1.927 10.143 1.00 64.12 137 THR A CA 1
ATOM 1077 C C . THR A 1 137 ? -4.204 -2.062 10.567 1.00 64.12 137 THR A C 1
ATOM 1079 O O . THR A 1 137 ? -5.087 -1.785 9.730 1.00 64.12 137 THR A O 1
#

Secondary structure (DSSP, 8-state):
-HHHHHHHHHHHTHHHHHHHHHHHHTTHHHHHHHHHHHHHHH-TT-TTS-HHHHHHHHHHHHHTTSS-HHHHHHHHHHHHHHHHHHHHHHHHHHHHHHHH-TTS---HHHHHHHHHHHHHHTTHHHHHHTTSTTTT-

Radius of gyration: 18.38 Å; chains: 1; bounding box: 42×41×46 Å